Protein AF-A0A6N7Z3H2-F1 (afdb_monomer)

Secondary structure (DSSP, 8-state):
---TTTSPPTTT-PPP-TT--EE--SS--EEHHHHHHHHHHHHH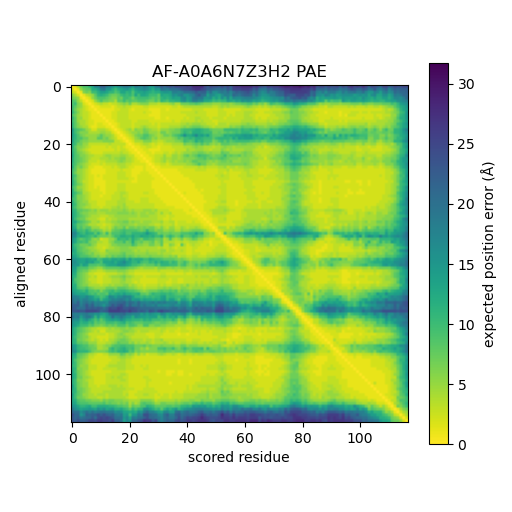---EE-STT-EEEEE-SSS---TTT--SEE--TTSPPEEPPEEEEESS--EEEHHHHHHHHHHHHHHHHGGG-

pLDDT: mean 82.7, std 12.31, range [36.47, 94.38]

Structure (mmCIF, N/CA/C/O backbone):
data_AF-A0A6N7Z3H2-F1
#
_entry.id   AF-A0A6N7Z3H2-F1
#
loop_
_atom_site.group_PDB
_atom_site.id
_atom_site.type_symbol
_atom_site.label_atom_id
_atom_site.label_alt_id
_atom_site.label_comp_id
_atom_site.label_asym_id
_atom_site.label_entity_id
_atom_site.label_seq_id
_atom_site.pdbx_PDB_ins_code
_atom_site.Cartn_x
_atom_site.Cartn_y
_atom_site.Cartn_z
_atom_site.occupancy
_atom_site.B_iso_or_equiv
_atom_site.auth_seq_id
_atom_site.auth_comp_id
_atom_site.auth_asym_id
_atom_site.auth_atom_id
_atom_site.pdbx_PDB_model_num
ATOM 1 N N . MET A 1 1 ? 14.657 11.963 -13.032 1.00 45.06 1 MET A N 1
ATOM 2 C CA . MET A 1 1 ? 13.478 11.184 -13.476 1.00 45.06 1 MET A CA 1
ATOM 3 C C . MET A 1 1 ? 13.665 9.744 -13.034 1.00 45.06 1 MET A C 1
ATOM 5 O O . MET A 1 1 ? 14.615 9.111 -13.476 1.00 45.06 1 MET A O 1
ATOM 9 N N . VAL A 1 2 ? 12.828 9.237 -12.130 1.00 50.31 2 VAL A N 1
ATOM 10 C CA . VAL A 1 2 ? 12.897 7.831 -11.701 1.00 50.31 2 VAL A CA 1
ATOM 11 C C . VAL A 1 2 ? 12.262 6.990 -12.803 1.00 50.31 2 VAL A C 1
ATOM 13 O O . VAL A 1 2 ? 11.102 7.201 -13.152 1.00 50.31 2 VAL A O 1
ATOM 16 N N . ASN A 1 3 ? 13.022 6.081 -13.406 1.00 58.44 3 ASN A N 1
ATOM 17 C CA . ASN A 1 3 ? 12.510 5.246 -14.485 1.00 58.44 3 ASN A CA 1
ATOM 18 C C . ASN A 1 3 ? 11.497 4.259 -13.876 1.00 58.44 3 ASN A C 1
ATOM 20 O O . ASN A 1 3 ? 11.882 3.281 -13.238 1.00 58.44 3 ASN A O 1
ATOM 24 N N . ALA A 1 4 ? 10.194 4.521 -14.021 1.00 58.50 4 ALA A N 1
ATOM 25 C CA . ALA A 1 4 ? 9.129 3.731 -13.384 1.00 58.50 4 ALA A CA 1
ATOM 26 C C . ALA A 1 4 ? 9.187 2.229 -13.741 1.00 58.50 4 ALA A C 1
ATOM 28 O O . ALA A 1 4 ? 8.673 1.387 -13.008 1.00 58.50 4 ALA A O 1
ATOM 29 N N . ARG A 1 5 ? 9.858 1.895 -14.853 1.00 60.28 5 ARG A N 1
ATOM 30 C CA . ARG A 1 5 ? 10.115 0.525 -15.318 1.00 60.28 5 ARG A CA 1
ATOM 31 C C . ARG A 1 5 ? 11.155 -0.241 -14.497 1.00 60.28 5 ARG A C 1
ATOM 33 O O . ARG A 1 5 ? 11.128 -1.465 -14.538 1.00 60.28 5 ARG A O 1
ATOM 40 N N . THR A 1 6 ? 12.053 0.435 -13.781 1.00 68.38 6 THR A N 1
ATOM 41 C CA . THR A 1 6 ? 13.090 -0.197 -12.939 1.00 68.38 6 THR A CA 1
ATOM 42 C C . THR A 1 6 ? 12.953 0.154 -11.460 1.00 68.38 6 THR A C 1
ATOM 44 O O . THR A 1 6 ? 13.490 -0.566 -10.622 1.00 68.38 6 THR A O 1
ATOM 47 N N . ALA A 1 7 ? 12.198 1.206 -11.126 1.00 81.56 7 ALA A N 1
ATOM 48 C CA . ALA A 1 7 ? 11.920 1.610 -9.751 1.00 81.56 7 ALA A CA 1
ATOM 49 C C . ALA A 1 7 ? 11.312 0.460 -8.933 1.00 81.56 7 ALA A C 1
ATOM 51 O O . ALA A 1 7 ? 10.428 -0.250 -9.416 1.00 81.56 7 ALA A O 1
ATOM 52 N N . LEU A 1 8 ? 11.788 0.281 -7.699 1.00 88.44 8 LEU A N 1
ATOM 53 C CA . LEU A 1 8 ? 11.328 -0.762 -6.782 1.00 88.44 8 LEU A CA 1
ATOM 54 C C . LEU A 1 8 ? 9.861 -0.539 -6.394 1.00 88.44 8 LEU A C 1
ATOM 56 O O . LEU A 1 8 ? 9.392 0.597 -6.314 1.00 88.44 8 LEU A O 1
ATOM 60 N N . CYS A 1 9 ? 9.127 -1.627 -6.158 1.00 90.75 9 CYS A N 1
ATOM 61 C CA . CYS A 1 9 ? 7.775 -1.529 -5.619 1.00 90.75 9 CYS A CA 1
ATOM 62 C C . CYS A 1 9 ? 7.822 -0.941 -4.207 1.00 90.75 9 CYS A C 1
ATOM 64 O O . CYS A 1 9 ? 8.539 -1.459 -3.357 1.00 90.75 9 CYS A O 1
ATOM 66 N N . ARG A 1 10 ? 6.998 0.070 -3.929 1.00 91.00 10 ARG A N 1
ATOM 67 C CA . ARG A 1 10 ? 6.949 0.744 -2.624 1.00 91.00 10 ARG A CA 1
ATOM 68 C C . ARG A 1 10 ? 6.687 -0.211 -1.443 1.00 91.00 10 ARG A C 1
ATOM 70 O O . ARG A 1 10 ? 7.173 0.023 -0.340 1.00 91.00 10 ARG A O 1
ATOM 77 N N . PHE A 1 11 ? 5.942 -1.293 -1.683 1.00 90.50 11 PHE A N 1
ATOM 78 C CA . PHE A 1 11 ? 5.443 -2.197 -0.640 1.00 90.50 11 PHE A CA 1
ATOM 79 C C . PHE A 1 11 ? 6.254 -3.483 -0.460 1.00 90.50 11 PHE A C 1
ATOM 81 O O . PHE A 1 11 ? 6.383 -3.958 0.663 1.00 90.50 11 PHE A O 1
ATOM 88 N N . CYS A 1 12 ? 6.781 -4.051 -1.546 1.00 91.19 12 CYS A N 1
ATOM 89 C CA . CYS A 1 12 ? 7.532 -5.311 -1.499 1.00 91.19 12 CYS A CA 1
ATOM 90 C C . CYS A 1 12 ? 8.996 -5.187 -1.916 1.00 91.19 12 CYS A C 1
ATOM 92 O O . CYS A 1 12 ? 9.675 -6.203 -2.033 1.00 91.19 12 CYS A O 1
ATOM 94 N N . ASP A 1 13 ? 9.442 -3.977 -2.253 1.00 90.06 13 ASP A N 1
ATOM 95 C CA . ASP A 1 13 ? 10.776 -3.655 -2.770 1.00 90.06 13 ASP A CA 1
ATOM 96 C C . ASP A 1 13 ? 11.189 -4.436 -4.027 1.00 90.06 13 ASP A C 1
ATOM 98 O O . ASP A 1 13 ? 12.325 -4.333 -4.483 1.00 90.06 13 ASP A O 1
ATOM 102 N N . ARG A 1 14 ? 10.278 -5.195 -4.654 1.00 88.56 14 ARG A N 1
ATOM 103 C CA . ARG A 1 14 ? 10.613 -5.969 -5.853 1.00 88.56 14 ARG A CA 1
ATOM 104 C C . ARG A 1 14 ? 10.926 -5.037 -7.033 1.00 88.56 14 ARG A C 1
ATOM 106 O O . ARG A 1 14 ? 10.127 -4.135 -7.335 1.00 88.56 14 ARG A O 1
ATOM 113 N N . PRO A 1 15 ? 12.033 -5.266 -7.763 1.00 86.38 15 PRO A N 1
ATOM 114 C CA . PRO A 1 15 ? 12.406 -4.459 -8.920 1.00 86.38 15 PRO A CA 1
ATOM 115 C C . PRO A 1 15 ? 11.402 -4.608 -10.056 1.00 86.38 15 PRO A C 1
ATOM 117 O O . PRO A 1 15 ? 10.675 -5.601 -10.138 1.00 86.38 15 PRO A O 1
ATOM 120 N N . GLY A 1 16 ? 11.310 -3.576 -10.896 1.00 79.81 16 GLY A N 1
ATOM 121 C CA . GLY A 1 16 ? 10.472 -3.593 -12.095 1.00 79.81 16 GLY A CA 1
ATOM 122 C C . GLY A 1 16 ? 10.916 -4.667 -13.079 1.00 79.81 16 GLY A C 1
ATOM 123 O O . GLY A 1 16 ? 12.101 -4.967 -13.182 1.00 79.81 16 GLY A O 1
ATOM 124 N N . ALA A 1 17 ? 9.959 -5.254 -13.796 1.00 77.69 17 ALA A N 1
ATOM 125 C CA . ALA A 1 17 ? 10.227 -6.227 -14.848 1.00 77.69 17 ALA A CA 1
ATOM 126 C C . ALA A 1 17 ? 9.555 -5.773 -16.146 1.00 77.69 17 ALA A C 1
ATOM 128 O O . ALA A 1 17 ? 8.465 -5.192 -16.120 1.00 77.69 17 ALA A O 1
ATOM 129 N N . LYS A 1 18 ? 10.190 -6.052 -17.292 1.00 74.88 18 LYS A N 1
ATOM 130 C CA . LYS A 1 18 ? 9.584 -5.799 -18.608 1.00 74.88 18 LYS A CA 1
ATOM 131 C C . LYS A 1 18 ? 8.226 -6.511 -18.697 1.00 74.88 18 LYS A C 1
ATOM 133 O O . LYS A 1 18 ? 8.091 -7.644 -18.246 1.00 74.88 18 LYS A O 1
ATOM 138 N N . GLY A 1 19 ? 7.222 -5.824 -19.242 1.00 73.81 19 GLY A N 1
ATOM 139 C CA . GLY A 1 19 ? 5.856 -6.345 -19.378 1.00 73.81 19 GLY A CA 1
ATOM 140 C C . GLY A 1 19 ? 5.015 -6.348 -18.093 1.00 73.81 19 GLY A C 1
ATOM 141 O O . GLY A 1 19 ? 3.838 -6.681 -18.155 1.00 73.81 19 GLY A O 1
ATOM 142 N N . ARG A 1 20 ? 5.566 -5.954 -16.933 1.00 78.75 20 ARG A N 1
ATOM 143 C CA . ARG A 1 20 ? 4.795 -5.813 -15.686 1.00 78.75 20 ARG A CA 1
ATOM 144 C C . ARG A 1 20 ? 4.517 -4.345 -15.387 1.00 78.75 20 ARG A C 1
ATOM 146 O O . ARG A 1 20 ? 5.388 -3.628 -14.892 1.00 78.75 20 ARG A O 1
ATOM 153 N N . TYR A 1 21 ? 3.296 -3.909 -15.683 1.00 84.75 21 TYR A N 1
ATOM 154 C CA . TYR A 1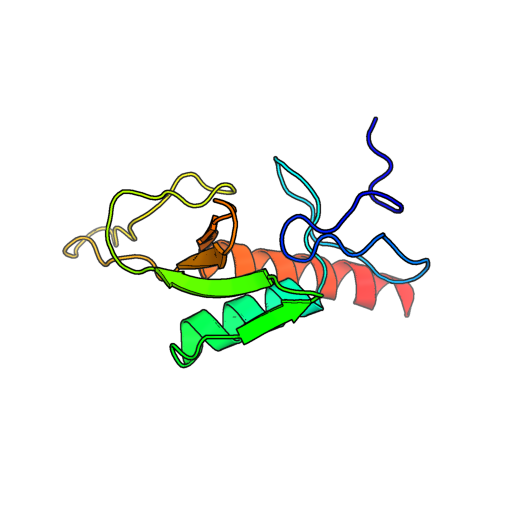 21 ? 2.826 -2.566 -15.349 1.00 84.75 21 TYR A CA 1
ATOM 155 C C . TYR A 1 21 ? 2.720 -2.371 -13.833 1.00 84.75 21 TYR A C 1
ATOM 157 O O . TYR A 1 21 ? 2.515 -3.321 -13.072 1.00 84.75 21 TYR A O 1
ATOM 165 N N . ARG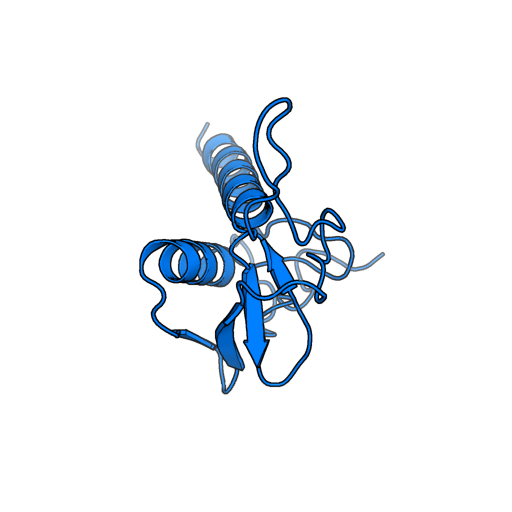 A 1 22 ? 2.880 -1.121 -13.394 1.00 87.75 22 ARG A N 1
ATOM 166 C CA . ARG A 1 22 ? 2.791 -0.719 -11.986 1.00 87.75 22 ARG A CA 1
ATOM 167 C C . ARG A 1 22 ? 1.927 0.516 -11.844 1.00 87.75 22 ARG A C 1
ATOM 169 O O . ARG A 1 22 ? 2.010 1.415 -12.680 1.00 87.75 22 ARG A O 1
ATOM 176 N N . ALA A 1 23 ? 1.115 0.549 -10.794 1.00 88.69 23 ALA A N 1
ATOM 177 C CA . ALA A 1 23 ? 0.334 1.729 -10.480 1.00 88.69 23 ALA A CA 1
ATOM 178 C C . ALA A 1 23 ? 1.296 2.836 -10.018 1.00 88.69 23 ALA A C 1
ATOM 180 O O . ALA A 1 23 ? 2.167 2.566 -9.184 1.00 88.69 23 ALA A O 1
ATOM 181 N N . PRO A 1 24 ? 1.191 4.058 -10.565 1.00 86.31 24 PRO A N 1
ATOM 182 C CA . PRO A 1 24 ? 2.015 5.172 -10.123 1.00 86.31 24 PRO A CA 1
ATOM 183 C C . PRO A 1 24 ? 1.624 5.595 -8.702 1.00 86.31 24 PRO A C 1
ATOM 185 O O . PRO A 1 24 ? 0.468 5.469 -8.300 1.00 86.31 24 PRO A O 1
ATOM 188 N N . GLY A 1 25 ? 2.588 6.133 -7.961 1.00 82.81 25 GLY A N 1
ATOM 189 C CA . GLY A 1 25 ? 2.379 6.666 -6.621 1.00 82.81 25 GLY A CA 1
ATOM 190 C C . GLY A 1 25 ? 3.347 7.798 -6.301 1.00 82.81 25 GLY A C 1
ATOM 191 O O . GLY A 1 25 ? 4.401 7.876 -6.937 1.00 82.81 25 GLY A O 1
ATOM 192 N N . PRO A 1 26 ? 3.005 8.673 -5.340 1.00 81.12 26 PRO A N 1
ATOM 193 C CA . PRO A 1 26 ? 3.793 9.866 -5.034 1.00 81.12 26 PRO A CA 1
ATOM 194 C C . PRO A 1 26 ? 5.191 9.526 -4.506 1.00 81.12 26 PRO A C 1
ATOM 196 O O . PRO A 1 26 ? 6.157 10.197 -4.854 1.00 81.12 26 PRO A O 1
ATOM 199 N N . VAL A 1 27 ? 5.312 8.452 -3.720 1.00 83.19 27 VAL A N 1
ATOM 200 C CA . VAL A 1 27 ? 6.592 7.999 -3.143 1.00 83.19 27 VAL A CA 1
ATOM 201 C C . VAL A 1 27 ? 7.243 6.889 -3.978 1.00 83.19 27 VAL A C 1
ATOM 203 O O . VAL A 1 27 ? 8.447 6.656 -3.903 1.00 83.19 27 VAL A O 1
ATOM 206 N N . GLY A 1 28 ? 6.465 6.191 -4.803 1.00 86.38 28 GLY A N 1
ATOM 207 C CA . GLY A 1 28 ? 6.966 5.134 -5.671 1.00 86.38 28 GLY A CA 1
ATOM 208 C C . GLY A 1 28 ? 5.847 4.297 -6.286 1.00 86.38 28 GLY A C 1
ATOM 209 O O . GLY A 1 28 ? 4.691 4.393 -5.867 1.00 86.38 28 GLY A O 1
ATOM 210 N N . PRO A 1 29 ? 6.170 3.471 -7.293 1.00 90.50 29 PRO A N 1
ATOM 211 C CA . PRO A 1 29 ? 5.186 2.625 -7.947 1.00 90.50 29 PRO A CA 1
ATOM 212 C C . PRO A 1 29 ? 4.766 1.443 -7.063 1.00 90.50 29 PRO A C 1
ATOM 214 O O . PRO A 1 29 ? 5.549 0.940 -6.254 1.00 90.50 29 PRO A O 1
ATOM 217 N N . ILE A 1 30 ? 3.556 0.931 -7.281 1.00 91.25 30 ILE A N 1
ATOM 218 C CA . ILE A 1 30 ? 3.042 -0.286 -6.639 1.00 91.25 30 ILE A CA 1
ATOM 219 C C . ILE A 1 30 ? 2.848 -1.374 -7.696 1.00 91.25 30 ILE A C 1
ATOM 221 O O . ILE A 1 30 ? 2.268 -1.134 -8.755 1.00 91.25 30 ILE A O 1
ATOM 225 N N . CYS A 1 31 ? 3.343 -2.582 -7.427 1.00 91.00 31 CYS A N 1
ATOM 226 C CA . CYS A 1 31 ? 3.102 -3.735 -8.292 1.00 91.00 31 CYS A CA 1
ATOM 227 C C . CYS A 1 31 ? 1.706 -4.332 -8.071 1.00 91.00 31 CYS A C 1
ATOM 229 O O . CYS A 1 31 ? 1.143 -4.222 -6.982 1.00 91.00 31 CYS A O 1
ATOM 231 N N . ARG A 1 32 ? 1.187 -5.010 -9.098 1.00 90.25 32 ARG A N 1
ATOM 232 C CA . ARG A 1 32 ? -0.129 -5.660 -9.074 1.00 90.25 32 ARG A CA 1
ATOM 233 C C . ARG A 1 32 ? -0.307 -6.587 -7.875 1.00 90.25 32 ARG A C 1
ATOM 235 O O . ARG A 1 32 ? -1.290 -6.495 -7.163 1.00 90.25 32 ARG A O 1
ATOM 242 N N . GLU A 1 33 ? 0.704 -7.392 -7.563 1.00 91.25 33 GLU A N 1
ATOM 243 C CA . GLU A 1 33 ? 0.620 -8.339 -6.449 1.00 91.25 33 GLU A CA 1
ATOM 244 C C . GLU A 1 33 ? 0.438 -7.647 -5.086 1.00 91.25 33 GLU A C 1
ATOM 246 O O . GLU A 1 33 ? -0.225 -8.185 -4.205 1.00 91.25 33 GLU A O 1
ATOM 251 N N . CYS A 1 34 ? 1.015 -6.454 -4.891 1.00 92.44 34 CYS A N 1
ATOM 252 C CA . CYS A 1 34 ? 0.814 -5.685 -3.660 1.00 92.44 34 CYS A CA 1
ATOM 253 C C . CYS A 1 34 ? -0.552 -4.993 -3.625 1.00 92.44 34 CYS A C 1
ATOM 255 O O . CYS A 1 34 ? -1.101 -4.812 -2.540 1.00 92.44 34 CYS A O 1
ATOM 257 N N . LEU A 1 35 ? -1.098 -4.613 -4.784 1.00 92.62 35 LEU A N 1
ATOM 258 C CA . LEU A 1 35 ? -2.459 -4.093 -4.876 1.00 92.62 35 LEU A CA 1
ATOM 259 C C . LEU A 1 35 ? -3.472 -5.192 -4.542 1.00 92.62 35 LEU A C 1
ATOM 261 O O . LEU A 1 35 ? -4.311 -4.991 -3.668 1.00 92.62 35 LEU A O 1
ATOM 265 N N . ASP A 1 36 ? -3.335 -6.370 -5.152 1.00 92.06 36 ASP A N 1
ATOM 266 C CA . ASP A 1 36 ? -4.183 -7.536 -4.889 1.00 92.06 36 ASP A CA 1
ATOM 267 C C . ASP A 1 36 ? -4.122 -7.950 -3.411 1.00 92.06 36 ASP A C 1
ATOM 269 O O . ASP A 1 36 ? -5.155 -8.036 -2.745 1.00 92.06 36 ASP A O 1
ATOM 273 N N . ALA A 1 37 ? -2.913 -8.095 -2.851 1.00 93.31 37 ALA A N 1
AT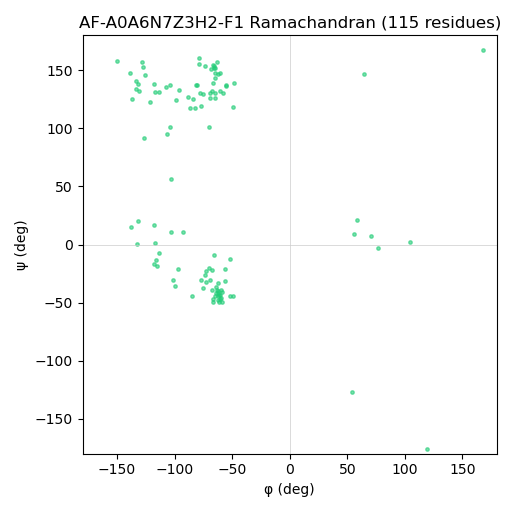OM 274 C CA . ALA A 1 37 ? -2.737 -8.419 -1.436 1.00 93.31 37 ALA A CA 1
ATOM 275 C C . ALA A 1 37 ? -3.378 -7.370 -0.512 1.00 93.31 37 ALA A C 1
ATOM 277 O O . ALA A 1 37 ? -4.005 -7.729 0.485 1.00 93.31 37 ALA A O 1
ATOM 278 N N . GLY A 1 38 ? -3.254 -6.080 -0.838 1.00 93.38 38 GLY A N 1
ATOM 279 C CA . GLY A 1 38 ? -3.867 -5.007 -0.061 1.00 93.38 38 GLY A CA 1
ATOM 280 C C . GLY A 1 38 ? -5.391 -5.003 -0.128 1.00 93.38 38 GLY A C 1
ATOM 281 O O . GLY A 1 38 ? -6.044 -4.766 0.890 1.00 93.38 38 GLY A O 1
ATOM 282 N N . ARG A 1 39 ? -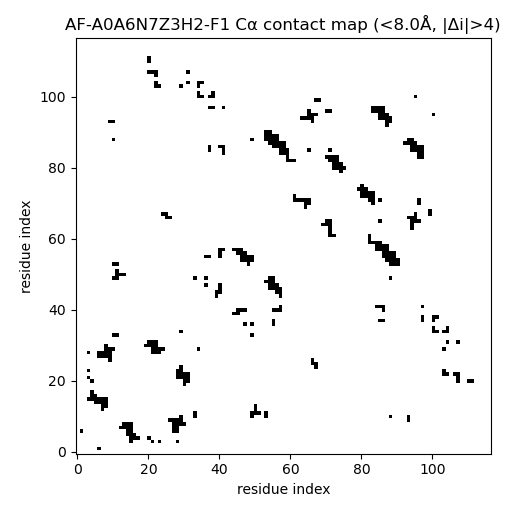5.974 -5.287 -1.298 1.00 93.31 39 ARG A N 1
ATOM 283 C CA . ARG A 1 39 ? -7.433 -5.381 -1.474 1.00 93.31 39 ARG A CA 1
ATOM 284 C C . ARG A 1 39 ? -7.997 -6.560 -0.712 1.00 93.31 39 ARG A C 1
ATOM 286 O O . ARG A 1 39 ? -8.969 -6.403 0.025 1.00 93.31 39 ARG A O 1
ATOM 293 N N . ASP A 1 40 ? -7.359 -7.714 -0.846 1.00 93.00 40 ASP A N 1
ATOM 294 C CA . ASP A 1 40 ? -7.786 -8.895 -0.123 1.00 93.00 40 ASP A CA 1
ATOM 295 C C . ASP A 1 40 ? -7.667 -8.679 1.397 1.00 93.00 40 ASP A C 1
ATOM 297 O O . ASP A 1 40 ? -8.597 -9.022 2.123 1.00 93.00 40 ASP A O 1
ATOM 301 N N . LEU A 1 41 ? -6.601 -8.013 1.868 1.00 93.94 41 LEU A N 1
ATOM 302 C CA . LEU A 1 41 ? -6.430 -7.614 3.274 1.00 93.94 41 LEU A CA 1
ATOM 303 C C . LEU A 1 41 ? -7.548 -6.691 3.750 1.00 93.94 41 LEU A C 1
ATOM 305 O O . LEU A 1 41 ? -8.092 -6.897 4.831 1.00 93.94 41 LEU A O 1
ATOM 309 N N . CYS A 1 42 ? -7.909 -5.680 2.962 1.00 90.81 42 CYS A N 1
ATOM 310 C CA . CYS A 1 42 ? -9.006 -4.780 3.315 1.00 90.81 42 CYS A CA 1
ATOM 311 C C . CYS A 1 42 ? -10.374 -5.481 3.287 1.00 90.81 42 CYS A C 1
ATOM 313 O O . CYS A 1 42 ? -11.304 -5.002 3.933 1.00 90.81 42 CYS A O 1
ATOM 315 N N . ARG A 1 43 ? -10.503 -6.596 2.556 1.00 90.44 43 ARG A N 1
ATOM 316 C CA . ARG A 1 43 ? -11.743 -7.372 2.441 1.00 90.44 43 ARG A CA 1
ATOM 317 C C . ARG A 1 43 ? -11.925 -8.382 3.571 1.00 90.44 43 ARG A C 1
ATOM 319 O O . ARG A 1 43 ? -13.034 -8.503 4.076 1.00 90.44 43 ARG A O 1
ATOM 326 N N . ASP A 1 44 ? -10.882 -9.128 3.933 1.00 93.25 44 ASP A N 1
ATOM 327 C CA . ASP A 1 44 ? -10.982 -10.230 4.904 1.00 93.25 44 ASP A CA 1
ATOM 328 C C . ASP A 1 44 ? -10.238 -10.001 6.225 1.00 93.25 44 ASP A C 1
ATOM 330 O O . ASP A 1 44 ? -10.367 -10.806 7.147 1.00 93.25 44 ASP A O 1
ATOM 334 N N . GLY A 1 45 ? -9.466 -8.918 6.328 1.00 91.94 45 GLY A N 1
ATOM 335 C CA . GLY A 1 45 ? -8.705 -8.555 7.519 1.00 91.94 45 GLY A CA 1
ATOM 336 C C . GLY A 1 45 ? -7.507 -9.452 7.827 1.00 91.94 45 GLY A C 1
ATOM 337 O O . GLY A 1 45 ? -6.899 -9.288 8.883 1.00 91.94 45 GLY A O 1
ATOM 338 N N . LYS A 1 46 ? -7.140 -10.384 6.940 1.00 92.44 46 LYS A N 1
ATOM 339 C CA . LYS A 1 46 ? -6.039 -11.330 7.167 1.00 92.44 46 LYS A CA 1
ATOM 340 C C . LYS A 1 46 ? -4.709 -10.757 6.697 1.00 92.44 46 LYS A C 1
ATOM 342 O O . LYS A 1 46 ? -4.571 -10.353 5.543 1.00 92.44 46 LYS A O 1
ATOM 347 N N . GLU A 1 47 ? -3.715 -10.762 7.577 1.00 92.31 47 GLU A N 1
ATOM 348 C CA . GLU A 1 47 ? -2.355 -10.320 7.256 1.00 92.31 47 GLU A CA 1
ATOM 349 C C . GLU A 1 47 ? -1.736 -11.164 6.129 1.00 92.31 47 GLU A C 1
ATOM 351 O O . GLU A 1 47 ? -2.034 -12.352 5.982 1.00 92.31 47 GLU A O 1
ATOM 356 N N . ARG A 1 48 ? -0.887 -10.546 5.301 1.00 91.44 48 ARG A N 1
ATOM 357 C CA . ARG A 1 48 ? -0.290 -11.185 4.111 1.00 91.44 48 ARG A CA 1
ATOM 358 C C . ARG A 1 48 ? 1.173 -10.823 3.952 1.00 91.44 48 ARG A C 1
ATOM 360 O O . ARG A 1 48 ? 1.552 -9.698 4.233 1.00 91.44 48 ARG A O 1
ATOM 367 N N . LEU A 1 49 ? 1.989 -11.722 3.416 1.00 90.50 49 LEU A N 1
ATOM 368 C CA . LEU A 1 49 ? 3.372 -11.388 3.070 1.00 90.50 49 LEU A CA 1
ATOM 369 C C . LEU A 1 49 ? 3.435 -10.600 1.752 1.00 90.50 49 LEU A C 1
ATOM 371 O O . LEU A 1 49 ? 2.886 -11.005 0.730 1.00 90.50 49 LEU A O 1
ATOM 375 N N . LEU A 1 50 ? 4.153 -9.483 1.773 1.00 82.44 50 LEU A N 1
ATOM 376 C CA . LEU A 1 50 ? 4.431 -8.590 0.652 1.00 82.44 50 LEU A CA 1
ATOM 377 C C . LEU A 1 50 ? 5.862 -8.804 0.150 1.00 82.44 50 LEU A C 1
ATOM 379 O O . LEU A 1 50 ? 6.639 -7.862 0.086 1.00 82.44 50 LEU A O 1
ATOM 383 N N . GLY A 1 51 ? 6.226 -10.033 -0.220 1.00 80.50 51 GLY A N 1
ATOM 384 C CA . GLY A 1 51 ? 7.581 -10.370 -0.680 1.00 80.50 51 GLY A CA 1
ATOM 385 C C . GLY A 1 51 ? 8.679 -10.197 0.386 1.00 80.50 51 GLY A C 1
ATOM 386 O O . GLY A 1 51 ? 8.628 -9.316 1.243 1.00 80.50 51 GLY A O 1
ATOM 387 N N . GLY A 1 52 ? 9.707 -11.050 0.335 1.00 81.12 52 GLY A N 1
ATOM 388 C CA . GLY A 1 52 ? 10.757 -11.055 1.359 1.00 81.12 52 GLY A CA 1
ATOM 389 C C . GLY A 1 52 ? 10.169 -11.196 2.770 1.00 81.12 52 GLY A C 1
ATOM 390 O O . GLY A 1 52 ? 9.382 -12.105 3.016 1.00 81.12 52 GLY A O 1
ATOM 391 N N . LEU A 1 53 ? 10.532 -10.270 3.666 1.00 79.69 53 LEU A N 1
ATOM 392 C CA . LEU A 1 53 ? 10.076 -10.205 5.064 1.00 79.69 53 LEU A CA 1
ATOM 393 C C . LEU A 1 53 ? 9.008 -9.124 5.319 1.00 79.69 53 LEU A C 1
ATOM 395 O O . LEU A 1 53 ? 8.714 -8.812 6.470 1.00 79.69 53 LEU A O 1
ATOM 399 N N . ASN A 1 54 ? 8.445 -8.519 4.270 1.00 85.69 54 ASN A N 1
ATOM 400 C CA . ASN A 1 54 ? 7.432 -7.481 4.434 1.00 85.69 54 ASN A CA 1
ATOM 401 C C . ASN A 1 54 ? 6.054 -8.111 4.690 1.00 85.69 54 ASN A C 1
ATOM 403 O O . ASN A 1 54 ? 5.662 -9.050 4.004 1.00 85.69 54 ASN A O 1
ATOM 407 N N . LEU A 1 55 ? 5.292 -7.560 5.628 1.00 88.56 55 LEU A N 1
ATOM 408 C CA . LEU A 1 55 ? 3.941 -7.969 5.999 1.00 88.56 55 LEU A CA 1
ATOM 409 C C . LEU A 1 55 ? 2.957 -6.826 5.716 1.00 88.56 55 LEU A C 1
ATOM 411 O O . LEU A 1 55 ? 3.181 -5.682 6.105 1.00 88.56 55 LEU A O 1
ATOM 415 N N . ALA A 1 56 ? 1.858 -7.138 5.043 1.00 89.00 56 ALA A N 1
ATOM 416 C CA . ALA A 1 56 ? 0.668 -6.316 4.932 1.00 89.00 56 ALA A CA 1
ATOM 417 C C . ALA A 1 56 ? -0.187 -6.519 6.180 1.00 89.00 56 ALA A C 1
ATOM 419 O O . ALA A 1 56 ? -0.695 -7.619 6.412 1.00 89.00 56 ALA A O 1
ATOM 420 N N . ARG A 1 57 ? -0.386 -5.448 6.943 1.00 90.62 57 ARG A N 1
ATOM 421 C CA . ARG A 1 57 ? -1.235 -5.425 8.130 1.00 90.62 57 ARG A CA 1
ATOM 422 C C . ARG A 1 57 ? -2.390 -4.456 7.949 1.00 90.62 57 ARG A C 1
ATOM 424 O O . ARG A 1 57 ? -2.206 -3.356 7.425 1.00 90.62 57 ARG A O 1
ATOM 431 N N . LEU A 1 58 ? -3.578 -4.866 8.384 1.00 91.44 58 LEU A N 1
ATOM 432 C CA . LEU A 1 58 ? -4.757 -4.013 8.341 1.00 91.44 58 LEU A CA 1
ATOM 433 C C . LEU A 1 58 ? -4.668 -2.964 9.451 1.00 91.44 58 LEU A C 1
ATOM 435 O O . LEU A 1 58 ? -4.461 -3.293 10.618 1.00 91.44 58 LEU A O 1
ATOM 439 N N . VAL A 1 59 ? -4.869 -1.704 9.084 1.00 88.81 59 VAL A N 1
ATOM 440 C CA . VAL A 1 59 ? -5.001 -0.583 10.010 1.00 88.81 59 VAL A CA 1
ATOM 441 C C . VAL A 1 59 ? -6.356 0.069 9.784 1.00 88.81 59 VAL A C 1
ATOM 443 O O . VAL A 1 59 ? -6.683 0.502 8.679 1.00 88.81 59 VAL A O 1
ATOM 446 N N . THR A 1 60 ? -7.145 0.138 10.850 1.00 83.62 60 THR A N 1
ATOM 447 C CA . THR A 1 60 ? -8.428 0.852 10.884 1.00 83.62 60 THR A CA 1
ATOM 448 C C . THR A 1 60 ? -8.400 2.029 11.854 1.00 83.62 60 THR A C 1
ATOM 450 O O . THR A 1 60 ? -9.205 2.937 11.705 1.00 83.62 60 THR A O 1
ATOM 453 N N . ALA A 1 61 ? -7.459 2.076 12.804 1.00 75.88 61 ALA A N 1
ATOM 454 C CA . ALA A 1 61 ? -7.349 3.174 13.763 1.00 75.88 61 ALA A CA 1
ATOM 455 C C . ALA A 1 61 ? -6.994 4.517 13.080 1.00 75.88 61 ALA A C 1
ATOM 457 O O . ALA A 1 61 ? -6.222 4.528 12.109 1.00 75.88 61 ALA A O 1
ATOM 458 N N . PRO A 1 62 ? -7.547 5.650 13.549 1.00 70.50 62 PRO A N 1
ATOM 459 C CA . PRO A 1 62 ? -7.198 6.977 13.037 1.00 70.50 62 PRO A CA 1
ATOM 460 C C . PRO A 1 62 ? -5.719 7.317 13.294 1.00 70.50 62 PRO A C 1
ATOM 462 O O . PRO A 1 62 ? -5.096 6.745 14.190 1.00 70.50 62 PRO A O 1
ATOM 465 N N . GLY A 1 63 ? -5.155 8.236 12.501 1.00 77.62 63 GLY A N 1
ATOM 466 C CA . GLY A 1 63 ? -3.823 8.813 12.758 1.00 77.62 63 GLY A CA 1
ATOM 467 C C . GLY A 1 63 ? -2.655 8.322 11.891 1.00 77.62 63 GLY A C 1
ATOM 468 O O . GLY A 1 63 ? -1.537 8.787 12.086 1.00 77.62 63 GLY A O 1
ATOM 469 N N . ILE A 1 64 ? -2.881 7.429 10.916 1.00 83.25 64 ILE A N 1
ATOM 470 C CA . ILE A 1 64 ? -1.871 7.107 9.884 1.00 83.25 64 ILE A CA 1
ATOM 471 C C . ILE A 1 64 ? -2.488 7.282 8.486 1.00 83.25 64 ILE A C 1
ATOM 473 O O . ILE A 1 64 ? -3.125 6.347 7.985 1.00 83.25 64 ILE A O 1
ATOM 477 N N . PRO A 1 65 ? -2.372 8.463 7.859 1.00 89.06 65 PRO A N 1
ATOM 478 C CA . PRO A 1 65 ? -3.050 8.745 6.599 1.00 89.06 65 PRO A CA 1
ATOM 479 C C . PRO A 1 65 ? -2.521 7.892 5.445 1.00 89.06 65 PRO A C 1
ATOM 481 O O . PRO A 1 65 ? -1.390 7.407 5.443 1.00 89.06 65 PRO A O 1
ATOM 484 N N . CYS A 1 66 ? -3.373 7.692 4.441 1.00 90.88 66 CYS A N 1
ATOM 485 C CA . CYS A 1 66 ? -2.972 7.089 3.177 1.00 90.88 66 CYS A CA 1
ATOM 486 C C . CYS A 1 66 ? -1.965 7.992 2.451 1.00 90.88 66 CYS A C 1
ATOM 488 O O . CYS A 1 66 ? -2.303 9.129 2.132 1.00 90.88 66 CYS A O 1
ATOM 490 N N . GLU A 1 67 ? -0.799 7.471 2.063 1.00 91.19 67 GLU A N 1
ATOM 491 C CA . GLU A 1 67 ? 0.254 8.260 1.395 1.00 91.19 67 GLU A CA 1
ATOM 492 C C . GLU A 1 67 ? -0.150 8.773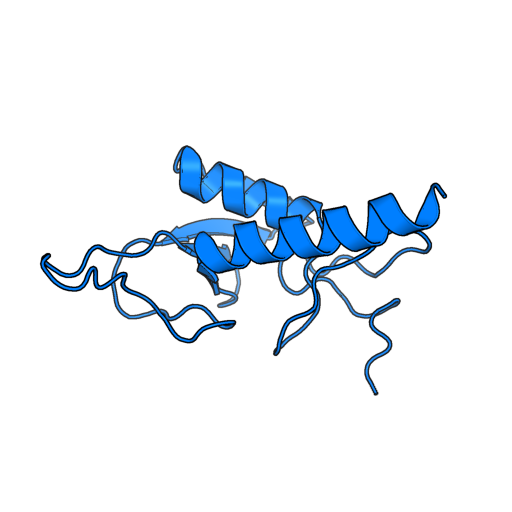 -0.006 1.00 91.19 67 GLU A C 1
ATOM 494 O O . GLU A 1 67 ? 0.558 9.578 -0.601 1.00 91.19 67 GLU A O 1
ATOM 499 N N . PHE A 1 68 ? -1.291 8.320 -0.545 1.00 89.50 68 PHE A N 1
ATOM 500 C CA . PHE A 1 68 ? -1.786 8.662 -1.887 1.00 89.50 68 PHE A CA 1
ATOM 501 C C . PHE A 1 68 ? -2.886 9.721 -1.907 1.00 89.50 68 PHE A C 1
ATOM 503 O O . PHE A 1 68 ? -3.053 10.409 -2.911 1.00 89.50 68 PHE A O 1
ATOM 510 N N . CYS A 1 69 ? -3.701 9.789 -0.857 1.00 90.38 69 CYS A N 1
ATOM 511 C CA . CYS A 1 69 ? -4.846 10.702 -0.810 1.00 90.38 69 CYS A CA 1
ATOM 512 C C . CYS A 1 69 ? -4.947 11.485 0.495 1.00 90.38 69 CYS A C 1
ATOM 514 O O . CYS A 1 69 ? -5.890 12.252 0.638 1.00 90.38 69 CYS A O 1
ATOM 516 N N . ASP A 1 70 ? -4.014 11.265 1.422 1.00 88.88 70 ASP A N 1
ATOM 517 C CA . ASP A 1 70 ? -3.927 11.928 2.724 1.00 88.88 70 ASP A CA 1
ATOM 518 C C . ASP A 1 70 ? -5.171 11.748 3.616 1.00 88.88 70 ASP A C 1
ATOM 520 O O . ASP A 1 70 ? -5.448 12.520 4.526 1.00 88.88 70 ASP A O 1
ATOM 524 N N . ARG A 1 71 ? -5.967 10.704 3.344 1.00 86.94 71 ARG A N 1
ATOM 525 C CA . ARG A 1 71 ? -7.171 10.366 4.119 1.00 86.94 71 ARG A CA 1
ATOM 526 C C . ARG A 1 71 ? -6.914 9.175 5.032 1.00 86.94 71 ARG A C 1
ATOM 528 O O . ARG A 1 71 ? -6.360 8.163 4.590 1.00 86.94 71 ARG A O 1
ATOM 535 N N . ASP A 1 72 ? -7.396 9.256 6.265 1.00 81.62 72 ASP A N 1
ATOM 536 C CA . ASP A 1 72 ? -7.476 8.155 7.233 1.00 81.62 72 ASP A CA 1
ATOM 537 C C . ASP A 1 72 ? -8.925 7.794 7.630 1.00 81.62 72 ASP A C 1
ATOM 539 O O . ASP A 1 72 ? -9.180 6.704 8.153 1.00 81.62 72 ASP A O 1
ATOM 543 N N . GLU A 1 73 ? -9.888 8.650 7.289 1.00 81.38 73 GLU A N 1
ATOM 544 C CA . GLU A 1 73 ? -11.324 8.455 7.494 1.00 81.38 73 GLU A CA 1
ATOM 545 C C . GLU A 1 73 ? -12.137 8.652 6.200 1.00 81.38 73 GLU A C 1
ATOM 547 O O . GLU A 1 73 ? -11.761 9.394 5.286 1.00 81.38 73 GLU A O 1
ATOM 552 N N . ARG A 1 74 ? -13.291 7.979 6.113 1.00 76.56 74 ARG A N 1
ATOM 553 C CA . ARG A 1 74 ? -14.344 8.290 5.139 1.00 76.56 74 ARG A CA 1
ATOM 554 C C . ARG A 1 74 ? -15.402 9.135 5.841 1.00 76.56 74 ARG A C 1
ATOM 556 O O . ARG A 1 74 ? -16.001 8.689 6.819 1.00 76.56 74 ARG A O 1
ATOM 563 N N . ARG A 1 75 ? -15.687 10.314 5.281 1.00 73.38 75 ARG A N 1
ATOM 564 C CA . ARG A 1 75 ? -16.822 11.166 5.668 1.00 73.38 75 ARG A CA 1
ATOM 565 C C . ARG A 1 75 ? -17.906 11.123 4.592 1.00 73.38 75 ARG A C 1
ATOM 567 O O . ARG A 1 75 ? -17.815 11.863 3.613 1.00 73.38 75 ARG A O 1
ATOM 574 N N . PRO A 1 76 ? -18.930 10.264 4.718 1.00 69.06 76 PRO A N 1
ATOM 575 C CA . PRO A 1 76 ? -20.152 10.430 3.947 1.00 69.06 76 PRO A CA 1
ATOM 576 C C . PRO A 1 76 ? -20.841 11.715 4.418 1.00 69.06 76 PRO A C 1
ATOM 578 O O . PRO A 1 76 ? -20.915 11.955 5.619 1.00 69.06 76 PRO A O 1
ATOM 581 N N . TRP A 1 77 ? -21.379 12.503 3.486 1.00 60.38 77 TRP A N 1
ATOM 582 C CA . TRP A 1 77 ? -21.949 13.847 3.700 1.00 60.38 77 TRP A CA 1
ATOM 583 C C . TRP A 1 77 ? -23.015 13.953 4.821 1.00 60.38 77 TRP A C 1
ATOM 585 O O . TRP A 1 77 ? -23.336 15.052 5.252 1.00 60.38 77 TRP A O 1
ATOM 595 N N . LEU A 1 78 ? -23.531 12.824 5.332 1.00 66.00 78 LEU A N 1
ATOM 596 C CA . LEU A 1 78 ? -24.574 12.737 6.366 1.00 66.00 78 LEU A CA 1
ATOM 597 C C . LEU A 1 78 ? -24.322 11.651 7.445 1.00 66.00 78 LEU A C 1
ATOM 599 O O . LEU A 1 78 ? -25.255 11.269 8.147 1.00 66.00 78 LEU A O 1
ATOM 603 N N . ARG A 1 79 ? -23.109 11.089 7.587 1.00 64.50 79 ARG A N 1
ATOM 604 C CA . ARG A 1 79 ? -22.820 10.044 8.602 1.00 64.50 79 ARG A CA 1
ATOM 605 C C . ARG A 1 79 ? -21.607 10.368 9.467 1.00 64.50 79 ARG A C 1
ATOM 607 O O . ARG A 1 79 ? -20.707 11.087 9.045 1.00 64.50 79 ARG A O 1
ATOM 614 N N . HIS A 1 80 ? -21.572 9.751 10.653 1.00 71.25 80 HIS A N 1
ATOM 615 C CA . HIS A 1 80 ? -20.374 9.660 11.487 1.00 71.25 80 HIS A CA 1
ATOM 616 C C . HIS A 1 80 ? -19.175 9.190 10.655 1.00 71.25 80 HIS A C 1
ATOM 618 O O . HIS A 1 80 ? -19.315 8.290 9.821 1.00 71.25 80 HIS A O 1
ATOM 624 N N . ALA A 1 81 ? -18.015 9.803 10.902 1.00 72.56 81 ALA A N 1
ATOM 625 C CA . ALA A 1 81 ? -16.746 9.410 10.309 1.00 72.56 81 ALA A CA 1
ATOM 626 C C . ALA A 1 81 ? -16.544 7.900 10.467 1.00 72.56 81 ALA A C 1
ATOM 628 O O . ALA A 1 81 ? -16.515 7.381 11.584 1.00 72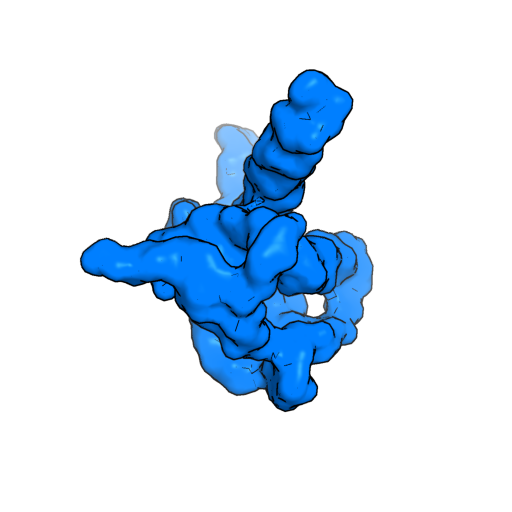.56 81 ALA A O 1
ATOM 629 N N . GLN A 1 82 ? -16.450 7.189 9.345 1.00 74.06 82 GLN A N 1
ATOM 630 C CA . GLN A 1 82 ? -16.136 5.768 9.366 1.00 74.06 82 GLN A CA 1
ATOM 631 C C . GLN A 1 82 ? -14.636 5.590 9.149 1.00 74.06 82 GLN A C 1
ATOM 633 O O . GLN A 1 82 ? -14.081 6.197 8.224 1.00 74.06 82 GLN A O 1
ATOM 638 N N . PRO A 1 83 ? -13.967 4.755 9.962 1.00 75.38 83 PRO A N 1
ATOM 639 C CA . PRO A 1 83 ? -12.557 4.490 9.757 1.00 75.38 83 PRO A CA 1
ATOM 640 C C . PRO A 1 83 ? -12.333 3.870 8.377 1.00 75.38 83 PRO A C 1
ATOM 642 O O . PRO A 1 83 ? -13.045 2.946 7.982 1.00 75.38 83 PRO A O 1
ATOM 645 N N . LEU A 1 84 ? -11.359 4.388 7.628 1.00 84.06 84 LEU A N 1
ATOM 646 C CA . LEU A 1 84 ? -11.031 3.887 6.297 1.00 84.06 84 LEU A CA 1
ATOM 647 C C . LEU A 1 84 ? -10.037 2.720 6.427 1.00 84.06 84 LEU A C 1
ATOM 649 O O . LEU A 1 84 ? -8.923 2.955 6.910 1.00 84.06 84 LEU A O 1
ATOM 653 N N . PRO A 1 85 ? -10.387 1.489 5.998 1.00 89.81 85 PRO A N 1
ATOM 654 C CA . PRO A 1 85 ? -9.456 0.367 6.002 1.00 89.81 85 PRO A CA 1
ATOM 655 C C . PRO A 1 85 ? -8.213 0.686 5.171 1.00 89.81 85 PRO A C 1
ATOM 657 O O . PRO A 1 85 ? -8.306 1.166 4.034 1.00 89.81 85 PRO A O 1
ATOM 660 N N . ARG A 1 86 ? -7.042 0.442 5.756 1.00 92.62 86 ARG A N 1
ATOM 661 C CA . ARG A 1 86 ? -5.739 0.732 5.160 1.00 92.62 86 ARG A CA 1
ATOM 662 C C . ARG A 1 86 ? -4.815 -0.467 5.288 1.00 92.62 86 ARG A C 1
ATOM 664 O O . ARG A 1 86 ? -4.734 -1.086 6.345 1.00 92.62 86 ARG A O 1
ATOM 671 N N . MET A 1 87 ? -4.077 -0.756 4.226 1.00 94.38 87 MET A N 1
ATOM 672 C CA . MET A 1 87 ? -2.930 -1.648 4.284 1.00 94.38 87 MET A CA 1
ATOM 673 C C . MET A 1 87 ? -1.709 -0.853 4.738 1.00 94.38 87 MET A C 1
ATOM 675 O O . MET A 1 87 ? -1.336 0.118 4.080 1.00 94.38 87 MET A O 1
ATOM 679 N N . ARG A 1 88 ? -1.056 -1.310 5.808 1.00 92.88 88 ARG A N 1
ATOM 680 C CA . ARG A 1 88 ? 0.275 -0.863 6.227 1.00 92.88 88 ARG A CA 1
ATOM 681 C C . ARG A 1 88 ? 1.306 -1.950 5.942 1.00 92.88 88 ARG A C 1
ATOM 683 O O . ARG A 1 88 ? 1.072 -3.116 6.250 1.00 92.88 88 ARG A O 1
ATOM 690 N N . ARG A 1 89 ? 2.453 -1.563 5.392 1.00 91.50 89 ARG A N 1
ATOM 691 C CA . ARG A 1 89 ? 3.638 -2.423 5.268 1.00 91.50 89 ARG A CA 1
ATOM 692 C C . ARG A 1 89 ? 4.411 -2.461 6.591 1.00 91.50 89 ARG A C 1
ATOM 694 O O . ARG A 1 89 ? 4.639 -1.408 7.170 1.00 91.50 89 ARG A O 1
ATOM 701 N N . VAL A 1 90 ? 4.876 -3.636 7.016 1.00 88.12 90 VAL A N 1
ATOM 702 C CA . VAL A 1 90 ? 5.755 -3.830 8.184 1.00 88.12 90 VAL A CA 1
ATOM 703 C C . VAL A 1 90 ? 6.924 -4.767 7.818 1.00 88.12 90 VAL A C 1
ATOM 705 O O . VAL A 1 90 ? 6.653 -5.805 7.227 1.00 88.12 90 VAL A O 1
ATOM 708 N N . PRO A 1 91 ? 8.193 -4.474 8.166 1.00 82.31 91 PRO A N 1
ATOM 709 C CA . PRO A 1 91 ? 8.665 -3.213 8.734 1.00 82.31 91 PRO A CA 1
ATOM 710 C C . PRO A 1 91 ? 8.498 -2.050 7.741 1.00 82.31 91 PRO A C 1
ATOM 712 O O . PRO A 1 91 ? 8.501 -2.247 6.523 1.00 82.31 91 PRO A O 1
ATOM 715 N N . GLY A 1 92 ? 8.322 -0.842 8.278 1.00 80.94 92 GLY A N 1
ATOM 716 C CA . GLY A 1 92 ? 8.110 0.390 7.516 1.00 80.94 92 GLY A CA 1
ATOM 717 C C . GLY A 1 92 ? 6.772 1.081 7.802 1.00 80.94 92 GLY A C 1
ATOM 718 O O . GLY A 1 92 ? 5.991 0.663 8.659 1.00 80.94 92 GLY A O 1
ATOM 719 N N . ASP A 1 93 ? 6.529 2.163 7.060 1.00 81.25 93 ASP A N 1
ATOM 720 C CA . ASP A 1 93 ? 5.389 3.071 7.266 1.00 81.25 93 ASP A CA 1
ATOM 721 C C . ASP A 1 93 ? 4.642 3.389 5.965 1.00 81.25 93 ASP A C 1
ATOM 723 O O . ASP A 1 93 ? 3.923 4.379 5.871 1.00 81.25 93 ASP A O 1
ATOM 727 N N . SER A 1 94 ? 4.801 2.554 4.935 1.00 89.81 94 SER A N 1
ATOM 728 C CA . SER A 1 94 ? 4.003 2.685 3.711 1.00 89.81 94 SER A CA 1
ATOM 729 C C . SER A 1 94 ? 2.554 2.312 3.996 1.00 89.81 94 SER A C 1
ATOM 731 O O . SER A 1 94 ? 2.290 1.217 4.50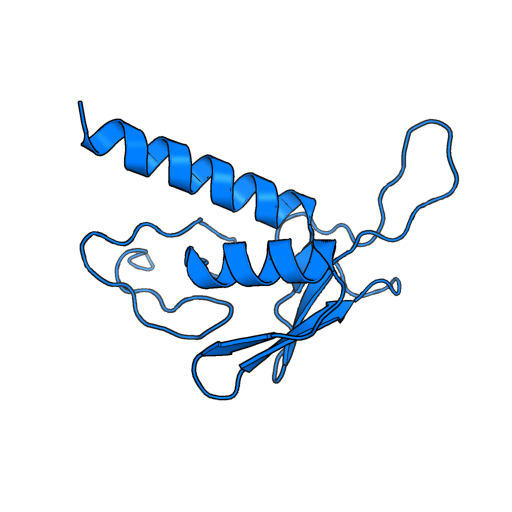7 1.00 89.81 94 SER A O 1
ATOM 733 N N . VAL A 1 95 ? 1.625 3.204 3.656 1.00 92.69 95 VAL A N 1
ATOM 734 C CA . VAL A 1 95 ? 0.200 3.069 3.966 1.00 92.69 95 VAL A CA 1
ATOM 735 C C . VAL A 1 95 ? -0.651 3.466 2.774 1.00 92.69 95 VAL A C 1
ATOM 737 O O . VAL A 1 95 ? -0.582 4.587 2.278 1.00 92.69 95 VAL A O 1
ATOM 740 N N . ILE A 1 96 ? -1.526 2.555 2.354 1.00 93.75 96 ILE A N 1
ATOM 741 C CA . ILE A 1 96 ? -2.481 2.790 1.273 1.00 93.75 96 ILE A CA 1
ATOM 742 C C . ILE A 1 96 ? -3.886 2.361 1.697 1.00 93.75 96 ILE A C 1
ATOM 744 O O . ILE A 1 96 ? -4.089 1.280 2.248 1.00 93.75 96 ILE A O 1
ATOM 748 N N . CYS A 1 97 ? -4.873 3.225 1.467 1.00 93.38 97 CYS A N 1
ATOM 749 C CA . CYS A 1 97 ? -6.270 2.927 1.766 1.00 93.38 97 CYS A CA 1
ATOM 750 C C . CYS A 1 97 ? -6.928 2.039 0.708 1.00 93.38 97 CYS A C 1
ATOM 752 O O . CYS A 1 97 ? -6.487 1.997 -0.443 1.00 93.38 97 CYS A O 1
ATOM 754 N N . ALA A 1 98 ? -8.033 1.396 1.092 1.00 91.56 98 ALA A N 1
ATOM 755 C CA . ALA A 1 98 ? -8.862 0.583 0.203 1.00 91.56 98 ALA A CA 1
ATOM 756 C C . ALA A 1 98 ? -9.223 1.307 -1.113 1.00 91.56 98 ALA A C 1
ATOM 758 O O . ALA A 1 98 ? -9.043 0.749 -2.190 1.00 91.56 98 ALA A O 1
ATOM 759 N N . ASP A 1 99 ? -9.620 2.583 -1.054 1.00 91.56 99 ASP A N 1
ATOM 760 C CA . ASP A 1 99 ? -9.989 3.364 -2.248 1.00 91.56 99 ASP A CA 1
ATOM 761 C C . ASP A 1 99 ? -8.825 3.504 -3.239 1.00 91.56 99 ASP A C 1
ATOM 763 O O . ASP A 1 99 ? -8.998 3.402 -4.455 1.00 91.56 99 ASP A O 1
ATOM 767 N N . CYS A 1 100 ? -7.625 3.782 -2.723 1.00 92.75 100 CYS A N 1
ATOM 768 C CA . CYS A 1 100 ? -6.435 3.961 -3.548 1.00 92.75 100 CYS A CA 1
ATOM 769 C C . CYS A 1 100 ? -5.939 2.626 -4.109 1.00 92.75 100 CYS A C 1
ATOM 771 O O . CYS A 1 100 ? -5.440 2.604 -5.234 1.00 92.75 100 CYS A O 1
ATOM 773 N N . LEU A 1 101 ? -6.124 1.525 -3.374 1.00 93.19 101 LEU A N 1
ATOM 774 C CA . LEU A 1 101 ? -5.872 0.172 -3.865 1.00 93.19 101 LEU A CA 1
ATOM 775 C C . LEU A 1 101 ? -6.773 -0.161 -5.062 1.00 93.19 101 LEU A C 1
ATOM 777 O O . LEU A 1 101 ? -6.273 -0.556 -6.115 1.00 93.19 101 LEU A O 1
ATOM 781 N N . ASP A 1 102 ? -8.082 0.076 -4.938 1.00 91.19 102 ASP A N 1
ATOM 782 C CA . ASP A 1 102 ? -9.037 -0.151 -6.029 1.00 91.19 102 ASP A CA 1
ATOM 783 C C . ASP A 1 102 ? -8.736 0.735 -7.246 1.00 91.19 102 ASP A C 1
ATOM 785 O O . ASP A 1 102 ? -8.756 0.268 -8.388 1.00 91.19 102 ASP A O 1
ATOM 789 N N . ARG A 1 103 ? -8.393 2.011 -7.026 1.00 90.94 103 ARG A N 1
ATOM 790 C CA . ARG A 1 103 ? -8.000 2.922 -8.111 1.00 90.94 103 ARG A CA 1
ATOM 791 C C . ARG A 1 103 ? -6.717 2.464 -8.812 1.00 90.94 103 ARG A C 1
ATOM 793 O O . ARG A 1 103 ? -6.625 2.584 -10.034 1.00 90.94 103 ARG A O 1
ATOM 800 N N . GLY A 1 104 ? -5.742 1.945 -8.066 1.00 89.94 104 GLY A N 1
ATOM 801 C CA . GLY A 1 104 ? -4.503 1.389 -8.611 1.00 89.94 104 GLY A CA 1
ATOM 802 C C . GLY A 1 104 ? -4.760 0.210 -9.551 1.00 89.94 104 GLY A C 1
ATOM 803 O O . GLY A 1 104 ? -4.251 0.201 -10.672 1.00 89.94 104 GLY A O 1
ATOM 804 N N . GLU A 1 105 ? -5.613 -0.732 -9.140 1.00 89.00 105 GLU A N 1
ATOM 805 C CA . GLU A 1 105 ? -6.012 -1.872 -9.977 1.00 89.00 105 GLU A CA 1
ATOM 806 C C . GLU A 1 105 ? -6.735 -1.428 -11.251 1.00 89.00 105 GLU A C 1
ATOM 808 O O . GLU A 1 105 ? -6.411 -1.887 -12.346 1.00 89.00 105 GLU A O 1
ATOM 813 N N . GLN A 1 106 ? -7.665 -0.474 -11.147 1.00 89.44 106 GLN A N 1
ATOM 814 C CA . GLN A 1 106 ? -8.363 0.062 -12.321 1.00 89.44 106 GLN A CA 1
ATOM 815 C C . GLN A 1 106 ? -7.398 0.699 -13.330 1.00 89.44 106 GLN A C 1
ATOM 817 O O . GLN A 1 106 ? -7.574 0.542 -14.540 1.00 89.44 106 GLN A O 1
ATOM 822 N N . LEU A 1 107 ? -6.368 1.404 -12.854 1.00 88.38 107 LEU A N 1
ATOM 823 C CA . LEU A 1 107 ? -5.331 1.966 -13.720 1.00 88.38 107 LEU A CA 1
ATOM 824 C C . LEU A 1 107 ? -4.531 0.864 -14.422 1.00 88.38 107 LEU A C 1
ATOM 826 O O . LEU A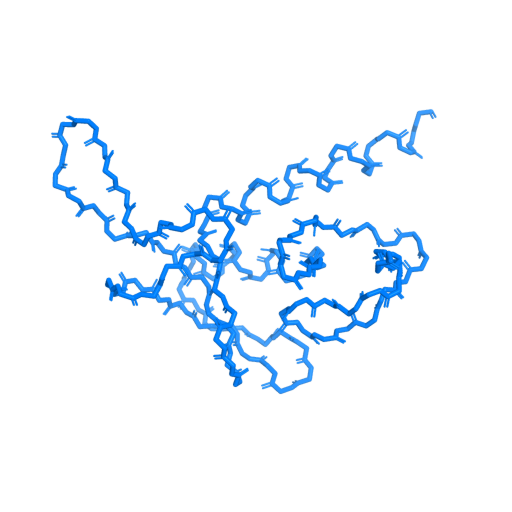 1 107 ? -4.314 0.957 -15.631 1.00 88.38 107 LEU A O 1
ATOM 830 N N . LEU A 1 108 ? -4.139 -0.189 -13.697 1.00 86.81 108 LEU A N 1
ATOM 831 C CA . LEU A 1 108 ? -3.417 -1.327 -14.271 1.00 86.81 108 LEU A CA 1
ATOM 832 C C . LEU A 1 108 ? -4.243 -2.095 -15.303 1.00 86.81 108 LEU A C 1
ATOM 834 O O . LEU A 1 108 ? -3.717 -2.460 -16.357 1.00 86.81 108 LEU A O 1
ATOM 838 N N . ALA A 1 109 ? -5.528 -2.310 -15.028 1.00 85.56 109 ALA A N 1
ATOM 839 C CA . ALA A 1 109 ? -6.441 -2.972 -15.948 1.00 85.56 109 ALA A CA 1
ATOM 840 C C . ALA A 1 109 ? -6.561 -2.198 -17.271 1.00 85.56 109 ALA A C 1
ATOM 842 O O . ALA A 1 109 ? -6.474 -2.797 -18.341 1.00 85.56 109 ALA A O 1
ATOM 843 N N . ARG A 1 110 ? -6.672 -0.862 -17.211 1.00 84.31 110 ARG A N 1
ATOM 844 C CA . ARG A 1 110 ? -6.758 -0.007 -18.407 1.00 84.31 110 ARG A CA 1
ATOM 845 C C . ARG A 1 110 ? -5.513 -0.103 -19.280 1.00 84.31 110 ARG A C 1
ATOM 847 O O . ARG A 1 110 ? -5.635 -0.288 -20.483 1.00 84.31 110 ARG A O 1
ATOM 854 N N . VAL A 1 111 ? -4.319 -0.013 -18.696 1.00 77.06 111 VAL A N 1
ATOM 855 C CA . VAL A 1 111 ? -3.075 -0.068 -19.488 1.00 77.06 111 VAL A CA 1
ATOM 856 C C . VAL A 1 111 ? -2.749 -1.473 -19.989 1.00 77.06 111 VAL A C 1
ATOM 858 O O . VAL A 1 111 ? -2.115 -1.606 -21.029 1.00 77.06 111 VAL A O 1
ATOM 861 N N . SER A 1 112 ? -3.206 -2.517 -19.291 1.00 68.50 112 SER A N 1
ATOM 862 C CA . SER A 1 112 ? -3.026 -3.903 -19.739 1.00 68.50 112 SER A CA 1
ATOM 863 C C . SER A 1 112 ? -3.975 -4.256 -20.888 1.00 68.50 112 SER A C 1
ATOM 865 O O . SER A 1 112 ? -3.565 -4.940 -21.819 1.00 68.50 112 SER A O 1
ATOM 867 N N . GLY A 1 113 ? -5.217 -3.756 -20.860 1.00 60.41 113 GLY A N 1
ATOM 868 C CA . GLY A 1 113 ? -6.194 -3.971 -21.934 1.00 60.41 113 GLY A CA 1
ATOM 869 C C . GLY A 1 113 ? -5.850 -3.240 -23.236 1.00 60.41 113 GLY A C 1
ATOM 870 O O . GLY A 1 113 ? -6.134 -3.748 -24.314 1.00 60.41 113 GLY A O 1
ATOM 871 N N . VAL A 1 114 ? -5.177 -2.087 -23.154 1.00 53.91 114 VAL A N 1
ATOM 872 C CA . VAL A 1 114 ? -4.750 -1.304 -24.331 1.00 53.91 114 VAL A CA 1
ATOM 873 C C . VAL A 1 114 ? -3.629 -1.990 -25.128 1.00 53.91 114 VAL A C 1
ATOM 875 O O . VAL A 1 114 ? -3.456 -1.698 -26.303 1.00 53.91 114 VAL A O 1
ATOM 878 N N . CYS A 1 115 ? -2.884 -2.932 -24.542 1.00 48.00 115 CYS A N 1
ATOM 879 C CA . CYS A 1 115 ? -1.810 -3.655 -25.237 1.00 48.00 115 CYS A CA 1
ATOM 880 C C . CYS A 1 115 ? -2.257 -4.983 -25.877 1.00 48.00 115 CYS A C 1
ATOM 882 O O . CYS A 1 115 ? -1.405 -5.781 -26.266 1.00 48.00 115 CYS A O 1
ATOM 884 N N . HIS A 1 116 ? -3.563 -5.255 -25.946 1.00 40.97 116 HIS A N 1
ATOM 885 C CA . HIS A 1 116 ? -4.149 -6.415 -26.640 1.00 40.97 116 HIS A CA 1
ATOM 886 C C . HIS A 1 116 ? -5.077 -6.007 -27.803 1.00 40.97 116 HIS A C 1
ATOM 888 O O . HIS A 1 116 ? -5.868 -6.830 -28.259 1.00 40.97 116 HIS A O 1
ATOM 894 N N . GLY A 1 117 ? -4.987 -4.755 -28.266 1.00 36.47 117 GLY A N 1
ATOM 895 C CA . GLY A 1 117 ? -5.684 -4.242 -29.451 1.00 36.47 117 GLY A CA 1
ATOM 896 C C . GLY A 1 117 ? -4.726 -3.962 -30.595 1.00 36.47 117 GLY A C 1
ATOM 897 O O . GLY A 1 117 ? -3.601 -3.495 -30.299 1.00 36.47 117 GLY A O 1
#

Foldseek 3Di:
DPPLQQWAAPFARHGHDPPFDFQAAPVHTHGPVVLVQWLVCLVPVDKDDSHDRKIWHKDQDPDQAARHPRDQWDDDVPDDTGGFIWTAIPPDRHIHTNVVSVVRVVVSVVVNVVVVD

Nearest PDB structures (foldseek):
  6mif-assembly1_A  TM=6.770E-01  e=1.074E+00  Homo sapiens

Radius of gyration: 14.48 Å; Cα contacts (8 Å, |Δi|>4): 213; chains: 1; bounding box: 38×25×43 Å

Sequence (117 aa):
MVNARTALCRFCDRPGAKGRYRAPGPVGPICRECLDAGRDLCRDGKERLLGGLNLARLVTAPGIPCEFCDRDERRPWLRHAQPLPRMRRVPGDSVICADCLDRGEQLLARVSGVCHG

Solvent-accessible surface area (backbone atoms only — not comparable to full-atom values): 6643 Å² total; per-residue (Å²): 134,84,56,74,63,57,45,42,18,66,66,44,60,49,63,42,46,92,96,57,72,57,26,84,48,87,91,36,34,39,41,59,72,56,36,54,52,38,47,52,20,63,71,72,62,53,68,44,76,30,51,94,84,24,32,37,37,72,42,49,72,76,87,64,47,13,73,82,75,70,44,31,58,42,72,55,99,89,51,77,74,38,65,37,44,22,32,31,31,34,85,70,81,51,32,44,29,50,69,58,33,54,52,34,50,55,53,45,52,53,62,57,56,62,75,77,110

Organism: NCBI:txid664692

Mean predicted aligned error: 6.86 Å